Protein AF-A0A866WKK5-F1 (afdb_monomer_lite)

pLDDT: mean 79.81, std 15.9, range [43.22, 95.44]

Foldseek 3Di:
DDDDDDPPPPPPPPPPPPPPVFKKKKWKDFAAWDFDDDDPDTDTDGPCVPLVVVVQVVLQCCLCPVQVFHQDQVPNRRLQTQQQAPPDSGMGIHMGTRGDSPDAWDWDDDSNTIITMHIGDADVSYDDHD

Sequence (130 aa):
MSASMRISTFGIFAVLPILGLAKDCAVYYDFVGDVVKVGSSMGFAETDPGLNEKRRATASKICTHDIGGHVNSPGGWAPEAGITNGNNPVNRCTICRGARGGTRDYDKAADGITYSIRCGYFGPYLCSAK

Radius of gyration: 22.98 Å; chains: 1; bounding box: 67×44×74 Å

Organism: NCBI:txid224912

Structure (mmCIF, N/CA/C/O backbone):
data_AF-A0A866WKK5-F1
#
_entry.id   AF-A0A866WKK5-F1
#
loop_
_atom_site.group_PDB
_atom_site.id
_atom_site.type_symbol
_atom_site.label_atom_id
_atom_site.label_alt_id
_atom_site.label_comp_id
_atom_site.label_asym_id
_atom_site.label_entity_id
_atom_site.label_seq_id
_atom_site.pdbx_PDB_ins_code
_atom_site.Cartn_x
_atom_site.Cartn_y
_atom_site.Cartn_z
_atom_site.occupancy
_atom_site.B_iso_or_equiv
_atom_site.auth_seq_id
_atom_site.auth_comp_id
_atom_site.auth_asym_id
_atom_site.auth_atom_id
_atom_site.pdbx_PDB_model_num
ATOM 1 N N . MET A 1 1 ? -55.335 -29.682 48.505 1.00 48.97 1 MET A N 1
ATOM 2 C CA . MET A 1 1 ? -54.028 -28.992 48.489 1.00 48.97 1 MET A CA 1
ATOM 3 C C . MET A 1 1 ? -53.183 -29.627 47.398 1.00 48.97 1 MET A C 1
ATOM 5 O O . MET A 1 1 ? -52.846 -30.790 47.536 1.00 48.97 1 MET A O 1
ATOM 9 N N . SER A 1 2 ? -52.911 -28.927 46.300 1.00 43.22 2 SER A N 1
ATOM 10 C CA . SER A 1 2 ? -51.854 -29.316 45.359 1.00 43.22 2 SER A CA 1
ATOM 11 C C 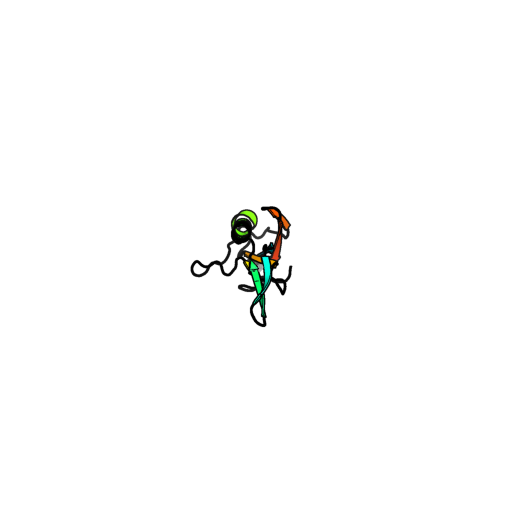. SER A 1 2 ? -51.396 -28.066 44.611 1.00 43.22 2 SER A C 1
ATOM 13 O O . SER A 1 2 ? -52.223 -27.229 44.252 1.00 43.22 2 SER A O 1
ATOM 15 N N . ALA A 1 3 ? -50.083 -27.881 44.538 1.00 47.53 3 ALA A N 1
ATOM 16 C CA . ALA A 1 3 ? -49.422 -26.595 44.377 1.00 47.53 3 ALA A CA 1
ATOM 17 C C . ALA A 1 3 ? -49.271 -26.155 42.912 1.00 47.53 3 ALA A C 1
ATOM 19 O O . ALA A 1 3 ? -48.984 -26.956 42.025 1.00 47.53 3 ALA A O 1
ATOM 20 N N . SER A 1 4 ? -49.406 -24.845 42.697 1.00 47.03 4 SER A N 1
ATOM 21 C CA . SER A 1 4 ? -49.092 -24.138 41.455 1.00 47.03 4 SER A CA 1
ATOM 22 C C . SER A 1 4 ? -47.610 -24.263 41.092 1.00 47.03 4 SER A C 1
ATOM 24 O O . SER A 1 4 ? -46.751 -23.775 41.825 1.00 47.03 4 SER A O 1
ATOM 26 N N . MET A 1 5 ? -47.303 -24.823 39.922 1.00 44.66 5 MET A N 1
ATOM 27 C CA . MET A 1 5 ? -45.964 -24.771 39.332 1.00 44.66 5 MET A CA 1
ATOM 28 C C . MET A 1 5 ? -45.867 -23.533 38.430 1.00 44.66 5 MET A C 1
ATOM 30 O O . MET A 1 5 ? -46.359 -23.520 37.305 1.00 44.66 5 MET A O 1
ATOM 34 N N . ARG A 1 6 ? -45.265 -22.452 38.937 1.00 52.62 6 ARG A N 1
ATOM 35 C CA . ARG A 1 6 ? -44.871 -21.304 38.108 1.00 52.62 6 ARG A CA 1
ATOM 36 C C . ARG A 1 6 ? -43.536 -21.638 37.450 1.00 52.62 6 ARG A C 1
ATOM 38 O O . ARG A 1 6 ? -42.494 -21.553 38.093 1.00 52.62 6 ARG A O 1
ATOM 45 N N . ILE A 1 7 ? -43.566 -22.018 36.177 1.00 52.75 7 ILE A N 1
ATOM 46 C CA . ILE A 1 7 ? -42.360 -22.095 35.348 1.00 52.75 7 ILE A CA 1
ATOM 47 C C . ILE A 1 7 ? -41.946 -20.654 35.037 1.00 52.75 7 ILE A C 1
ATOM 49 O O . ILE A 1 7 ? -42.467 -20.002 34.133 1.00 52.75 7 ILE A O 1
ATOM 53 N N . SER A 1 8 ? -41.047 -20.131 35.872 1.00 51.62 8 SER A N 1
ATOM 54 C CA . SER A 1 8 ? -40.322 -18.890 35.619 1.00 51.62 8 SER A CA 1
ATOM 55 C C . SER A 1 8 ? -39.458 -19.115 34.386 1.00 51.62 8 SER A C 1
ATOM 57 O O . SER A 1 8 ? -38.401 -19.740 34.456 1.00 51.62 8 SER A O 1
ATOM 59 N N . THR A 1 9 ? -39.955 -18.661 33.239 1.00 58.78 9 THR A N 1
ATOM 60 C CA . THR A 1 9 ? -39.222 -18.697 31.977 1.00 58.78 9 THR A CA 1
ATOM 61 C C . THR A 1 9 ? -38.138 -17.630 32.071 1.00 58.78 9 THR A C 1
ATOM 63 O O . THR A 1 9 ? -38.361 -16.465 31.752 1.00 58.78 9 THR A O 1
ATOM 66 N N . PHE A 1 10 ? -36.977 -18.011 32.601 1.00 54.94 10 PHE A N 1
ATOM 67 C CA . PHE A 1 10 ? -35.764 -17.213 32.499 1.00 54.94 10 PHE A CA 1
ATOM 68 C C . PHE A 1 10 ? -35.433 -17.093 31.012 1.00 54.94 10 PHE A C 1
ATOM 70 O O . PHE A 1 10 ? -34.974 -18.048 30.388 1.00 54.94 10 PHE A O 1
ATOM 77 N N . GLY A 1 11 ? -35.744 -15.931 30.437 1.00 55.75 11 GLY A N 1
ATOM 78 C CA . GLY A 1 11 ? -35.349 -15.571 29.086 1.00 55.75 11 GLY A CA 1
ATOM 79 C C . GLY A 1 11 ? -33.833 -15.641 28.988 1.00 55.75 11 GLY A C 1
ATOM 80 O O . GLY A 1 11 ? -33.126 -14.802 29.543 1.00 55.75 11 GLY A O 1
ATOM 81 N N . ILE A 1 12 ? -33.343 -16.671 28.306 1.00 60.97 12 ILE A N 1
ATOM 82 C CA . ILE A 1 12 ? -31.953 -16.770 27.886 1.00 60.97 12 ILE A CA 1
ATOM 83 C C . ILE A 1 12 ? -31.748 -15.614 26.907 1.00 60.97 12 ILE A C 1
ATOM 85 O O . ILE A 1 12 ? -32.156 -15.686 25.749 1.00 60.97 12 ILE A O 1
ATOM 89 N N . PHE A 1 13 ? -31.167 -14.516 27.395 1.00 53.56 13 PHE A N 1
ATOM 90 C CA . PHE A 1 13 ? -30.555 -13.510 26.541 1.00 53.56 13 PHE A CA 1
ATOM 91 C C . PHE A 1 13 ? -29.485 -14.240 25.734 1.00 53.56 13 PHE A C 1
ATOM 93 O O . PHE A 1 13 ? -28.407 -14.552 26.240 1.00 53.56 13 PHE A O 1
ATOM 100 N N . ALA A 1 14 ? -29.818 -14.566 24.488 1.00 56.84 14 ALA A N 1
ATOM 101 C CA . ALA A 1 14 ? -28.850 -14.982 23.498 1.00 56.84 14 ALA A CA 1
ATOM 102 C C . ALA A 1 14 ? -27.901 -13.799 23.297 1.00 56.84 14 ALA A C 1
ATOM 104 O O . ALA A 1 14 ? -28.171 -12.878 22.528 1.00 56.84 14 ALA A O 1
ATOM 105 N N . VAL A 1 15 ? -26.801 -13.800 24.049 1.00 57.44 15 VAL A N 1
ATOM 106 C CA . VAL A 1 15 ? -25.625 -13.003 23.733 1.00 57.44 15 VAL A CA 1
ATOM 107 C C . VAL A 1 15 ? -25.125 -13.576 2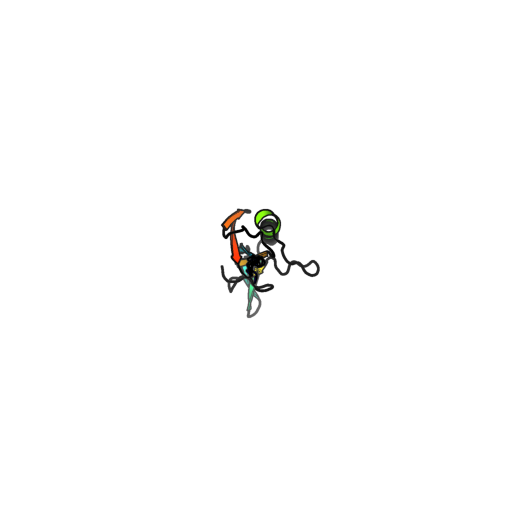2.416 1.00 57.44 15 VAL A C 1
ATOM 109 O O . VAL A 1 15 ? -24.380 -14.553 22.392 1.00 57.44 15 VAL A O 1
ATOM 112 N N . LEU A 1 16 ? -25.621 -13.024 21.307 1.00 53.56 16 LEU A N 1
ATOM 113 C CA . LEU A 1 16 ? -24.991 -13.194 20.010 1.00 53.56 16 LEU A CA 1
ATOM 114 C C . LEU A 1 16 ? -23.525 -12.821 20.231 1.00 53.56 16 LEU A C 1
ATOM 116 O O . LEU A 1 16 ? -23.263 -11.679 20.631 1.00 53.56 16 LEU A O 1
ATOM 120 N N . PRO A 1 17 ? -22.564 -13.740 20.031 1.00 48.81 17 PRO A N 1
ATOM 121 C CA . PRO A 1 17 ? -21.192 -13.308 19.928 1.00 48.81 17 PRO A CA 1
ATOM 122 C C . PRO A 1 17 ? -21.200 -12.324 18.767 1.00 48.81 17 PRO A C 1
ATOM 124 O O . PRO A 1 17 ? -21.552 -12.678 17.639 1.00 48.81 17 PRO A O 1
ATOM 127 N N . ILE A 1 18 ? -20.887 -11.064 19.060 1.00 53.50 18 ILE A N 1
ATOM 128 C CA . ILE A 1 18 ? -20.483 -10.113 18.041 1.00 53.50 18 ILE A CA 1
ATOM 129 C C . ILE A 1 18 ? -19.199 -10.733 17.505 1.00 53.50 18 ILE A C 1
ATOM 131 O O . ILE A 1 18 ? -18.111 -10.502 18.026 1.00 53.50 18 ILE A O 1
ATOM 135 N N . LEU A 1 19 ? -19.347 -11.626 16.526 1.00 43.53 19 LEU A N 1
ATOM 136 C CA . LEU A 1 19 ? -18.302 -11.999 15.605 1.00 43.53 19 LEU A CA 1
ATOM 137 C C . LEU A 1 19 ? -17.945 -10.671 14.958 1.00 43.53 19 LEU A C 1
ATOM 139 O O . LEU A 1 19 ? -18.556 -10.252 13.976 1.00 43.53 19 LEU A O 1
ATOM 143 N N . GLY A 1 20 ? -17.016 -9.956 15.591 1.00 46.66 20 GLY A N 1
ATOM 144 C CA . GLY A 1 20 ? -16.234 -8.929 14.950 1.00 46.66 20 GLY A CA 1
ATOM 145 C C . GLY A 1 20 ? -15.506 -9.647 13.834 1.00 46.66 20 GLY A C 1
ATOM 146 O O . GLY A 1 20 ? -14.387 -10.108 14.022 1.00 46.66 20 GLY A O 1
ATOM 147 N N . LEU A 1 21 ? -16.202 -9.834 12.709 1.00 52.34 21 LEU A N 1
ATOM 148 C CA . LEU A 1 21 ? -15.609 -10.141 11.426 1.00 52.34 21 LEU A CA 1
ATOM 149 C C . LEU A 1 21 ? -14.464 -9.150 11.322 1.00 52.34 21 LEU A C 1
ATOM 151 O O . LEU A 1 21 ? -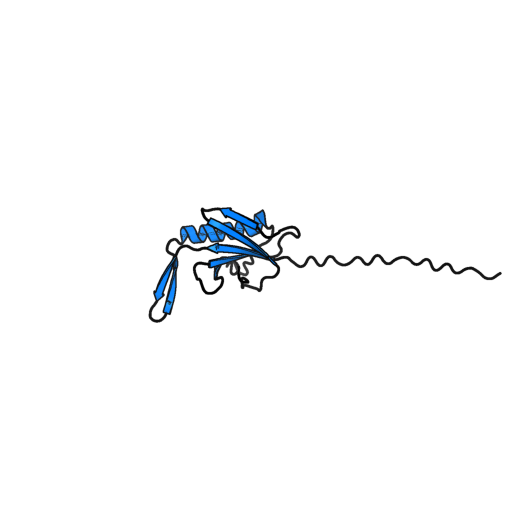14.719 -7.944 11.289 1.00 52.34 21 LEU A O 1
ATOM 155 N N . ALA A 1 22 ? -13.232 -9.647 11.422 1.00 58.53 22 ALA A N 1
ATOM 156 C CA . ALA A 1 22 ? -12.047 -8.832 11.267 1.00 58.53 22 ALA A CA 1
ATOM 157 C C . ALA A 1 22 ? -12.199 -8.147 9.911 1.00 58.53 22 ALA A C 1
ATOM 159 O O . ALA A 1 22 ? -12.131 -8.785 8.863 1.00 58.53 22 ALA A O 1
ATOM 160 N N . LYS A 1 23 ? -12.594 -6.877 9.956 1.00 77.88 23 LYS A N 1
ATOM 161 C CA . LYS A 1 23 ? -12.870 -6.096 8.768 1.00 77.88 23 LYS A CA 1
ATOM 162 C C . LYS A 1 23 ? -11.504 -5.738 8.232 1.00 77.88 23 LYS A C 1
ATOM 164 O O . LYS A 1 23 ? -10.736 -5.091 8.932 1.00 77.88 23 LYS A O 1
ATOM 169 N N . ASP A 1 24 ? -11.181 -6.188 7.037 1.00 89.25 24 ASP A N 1
ATOM 170 C CA . ASP A 1 24 ? -9.947 -5.782 6.392 1.00 89.25 24 ASP A CA 1
ATOM 171 C C . ASP A 1 24 ? -10.236 -4.547 5.538 1.00 89.25 24 ASP A C 1
ATOM 173 O O . ASP A 1 24 ? -11.381 -4.259 5.180 1.00 89.25 24 ASP A O 1
ATOM 177 N N . CYS A 1 25 ? -9.205 -3.782 5.219 1.00 91.12 25 CYS A N 1
ATOM 178 C CA . CYS A 1 25 ? -9.306 -2.675 4.281 1.00 91.12 25 CYS A CA 1
ATOM 179 C C . CYS A 1 25 ? -8.137 -2.719 3.311 1.00 91.12 25 CYS A C 1
ATOM 181 O O . CYS A 1 25 ? -7.028 -3.054 3.701 1.00 91.12 25 CYS A O 1
ATOM 183 N N . ALA A 1 26 ? -8.355 -2.335 2.063 1.00 92.56 26 ALA A N 1
ATOM 184 C CA . ALA A 1 26 ? -7.292 -2.093 1.106 1.00 92.56 26 ALA A CA 1
ATOM 185 C C . ALA A 1 26 ? -7.146 -0.588 0.883 1.00 92.56 26 ALA A C 1
ATOM 187 O O . ALA A 1 26 ? -8.133 0.123 0.687 1.00 92.56 26 ALA A O 1
ATOM 188 N N . VAL A 1 27 ? -5.903 -0.117 0.919 1.00 94.25 27 VAL A N 1
ATOM 189 C CA . VAL A 1 27 ? -5.523 1.249 0.562 1.00 94.25 27 VAL A CA 1
ATOM 190 C C . VAL A 1 27 ? -4.955 1.209 -0.851 1.00 94.25 27 VAL A C 1
ATOM 192 O O . VAL A 1 27 ? -3.846 0.719 -1.042 1.00 94.25 27 VAL A O 1
ATOM 195 N N . TYR A 1 28 ? -5.710 1.693 -1.833 1.00 94.06 28 TYR A N 1
ATOM 196 C CA . TYR A 1 28 ? -5.312 1.759 -3.239 1.00 94.06 28 TYR A CA 1
ATOM 197 C C . TYR A 1 28 ? -4.627 3.076 -3.559 1.00 94.06 28 TYR A C 1
ATOM 199 O O . TYR A 1 28 ? -5.078 4.134 -3.123 1.00 94.06 28 TYR A O 1
ATOM 207 N N . TYR A 1 29 ? -3.573 3.007 -4.360 1.00 93.19 29 TYR A N 1
ATOM 208 C CA . TYR A 1 29 ? -2.786 4.152 -4.797 1.00 93.19 29 TYR A CA 1
ATOM 209 C C . TYR A 1 29 ? -1.967 3.776 -6.030 1.00 93.19 29 TYR A C 1
ATOM 211 O O . TYR A 1 29 ? -1.850 2.602 -6.365 1.00 93.19 29 TYR A O 1
ATOM 219 N N . ASP A 1 30 ? -1.362 4.762 -6.677 1.00 91.75 30 ASP A N 1
ATOM 220 C CA . ASP A 1 30 ? -0.629 4.544 -7.921 1.00 91.75 30 ASP A CA 1
ATOM 221 C C . ASP A 1 30 ? 0.878 4.716 -7.711 1.00 91.75 30 ASP A C 1
ATOM 223 O O . ASP A 1 30 ? 1.315 5.573 -6.941 1.00 91.75 30 ASP A O 1
ATOM 227 N N . PHE A 1 31 ? 1.691 3.918 -8.396 1.00 90.25 31 PHE A N 1
ATOM 228 C CA . PHE A 1 31 ? 3.136 4.120 -8.521 1.00 90.25 31 PHE A CA 1
ATOM 229 C C . PHE A 1 31 ? 3.478 4.990 -9.729 1.00 90.25 31 PHE A C 1
ATOM 231 O O . PHE A 1 31 ? 2.704 5.120 -10.670 1.00 90.25 31 PHE A O 1
ATOM 238 N N . VAL A 1 32 ? 4.653 5.607 -9.702 1.00 89.25 32 VAL A N 1
ATOM 239 C CA . VAL A 1 32 ? 5.223 6.309 -10.849 1.00 89.25 32 VAL A CA 1
ATOM 240 C C . VAL A 1 32 ? 6.235 5.390 -11.516 1.00 89.25 32 VAL A C 1
ATOM 242 O O . VAL A 1 32 ? 7.165 4.884 -10.881 1.00 89.25 32 VAL A O 1
ATOM 245 N N . GLY A 1 33 ? 6.016 5.136 -12.798 1.00 87.81 33 GLY A N 1
ATOM 246 C CA . GLY A 1 33 ? 6.855 4.268 -13.599 1.00 87.81 33 GLY A CA 1
ATOM 247 C C . GLY A 1 33 ? 6.325 4.128 -15.011 1.00 87.81 33 GLY A C 1
ATOM 248 O O . GLY A 1 33 ? 5.198 4.527 -15.305 1.00 87.81 33 GLY A O 1
ATOM 249 N N . ASP A 1 34 ? 7.148 3.524 -15.854 1.00 85.69 34 ASP A N 1
ATOM 250 C CA . ASP A 1 34 ? 6.851 3.289 -17.255 1.00 85.69 34 ASP A CA 1
ATOM 251 C C . ASP A 1 34 ? 6.757 1.793 -17.534 1.00 85.69 34 ASP A C 1
ATOM 253 O O . ASP A 1 34 ? 7.487 0.966 -16.974 1.00 85.69 34 ASP A O 1
ATOM 257 N N . VAL A 1 35 ? 5.853 1.429 -18.443 1.00 84.88 35 VAL A N 1
ATOM 258 C CA . VAL A 1 35 ? 5.815 0.070 -18.978 1.00 84.88 35 VAL A CA 1
ATOM 259 C C . VAL A 1 35 ? 6.943 -0.053 -19.996 1.00 84.88 35 VAL A C 1
ATOM 261 O O . VAL A 1 35 ? 6.895 0.538 -21.074 1.00 84.88 35 VAL A O 1
ATOM 264 N N . VAL A 1 36 ? 7.970 -0.822 -19.650 1.00 85.31 36 VAL A N 1
ATOM 265 C CA . VAL A 1 36 ? 9.171 -1.007 -20.465 1.00 85.31 36 VAL A CA 1
ATOM 266 C C . VAL A 1 36 ? 9.213 -2.409 -21.051 1.00 85.31 36 VAL A C 1
ATOM 268 O O . VAL A 1 36 ? 8.793 -3.386 -20.432 1.00 85.31 36 VAL A O 1
ATOM 271 N N . LYS A 1 37 ? 9.752 -2.534 -22.261 1.00 85.62 37 LYS A N 1
ATOM 272 C CA . LYS A 1 37 ? 9.972 -3.838 -22.885 1.00 85.62 37 LYS A CA 1
ATOM 273 C C . LYS A 1 37 ? 11.234 -4.477 -22.300 1.00 85.62 37 LYS A C 1
ATOM 275 O O . LYS A 1 37 ? 12.322 -3.922 -22.429 1.00 85.62 37 LYS A O 1
ATOM 280 N N . VAL A 1 38 ? 11.096 -5.653 -21.695 1.00 81.00 38 VAL A N 1
ATOM 281 C CA . VAL A 1 38 ? 12.199 -6.454 -21.148 1.00 81.00 38 VAL A CA 1
ATOM 282 C C . VAL A 1 38 ? 12.305 -7.737 -21.970 1.00 81.00 38 VAL A C 1
ATOM 284 O O . VAL A 1 38 ? 11.583 -8.711 -21.754 1.00 81.00 38 VAL A O 1
ATOM 287 N N . GLY A 1 39 ? 13.178 -7.720 -22.978 1.00 83.56 39 GLY A N 1
ATOM 288 C CA . GLY A 1 39 ? 13.305 -8.819 -23.936 1.00 83.56 39 GLY A CA 1
ATOM 289 C C . GLY A 1 39 ? 12.025 -9.019 -24.756 1.00 83.56 39 GLY A C 1
ATOM 290 O O . GLY A 1 39 ? 11.596 -8.115 -25.475 1.00 83.56 39 GLY A O 1
ATOM 291 N N . SER A 1 40 ? 11.417 -10.204 -24.650 1.00 84.44 40 SER A N 1
ATOM 292 C CA . SER A 1 40 ? 10.151 -10.544 -25.329 1.00 84.44 40 SER A CA 1
ATOM 293 C C . SER A 1 40 ? 8.902 -10.227 -24.493 1.00 84.44 40 SER A C 1
ATOM 295 O O . SER A 1 40 ? 7.790 -10.498 -24.939 1.00 84.44 40 SER A O 1
ATOM 297 N N . SER A 1 41 ? 9.073 -9.645 -23.303 1.00 83.50 41 SER A N 1
ATOM 298 C CA . SER A 1 41 ? 8.009 -9.409 -22.322 1.00 83.50 41 SER A CA 1
ATOM 299 C C . SER A 1 41 ? 7.824 -7.914 -22.052 1.00 83.50 41 SER A C 1
ATOM 301 O O . SER A 1 41 ? 8.767 -7.133 -22.177 1.00 83.50 41 SER A O 1
ATOM 303 N N . MET A 1 42 ? 6.623 -7.505 -21.638 1.00 81.50 42 MET A N 1
ATOM 304 C CA . MET A 1 42 ? 6.396 -6.177 -21.055 1.00 81.50 42 MET A CA 1
ATOM 305 C C . MET A 1 42 ? 6.611 -6.258 -19.542 1.00 81.50 42 MET A C 1
ATOM 307 O O . MET A 1 42 ? 6.094 -7.163 -18.890 1.00 81.50 42 MET A O 1
ATOM 311 N N . GLY A 1 43 ? 7.384 -5.329 -18.994 1.00 81.12 43 GLY A N 1
ATOM 312 C CA . GLY A 1 43 ? 7.607 -5.149 -17.564 1.00 81.12 43 GLY A CA 1
ATOM 313 C C . GLY A 1 43 ? 7.253 -3.728 -17.138 1.00 81.12 43 GLY A C 1
ATOM 314 O O . GLY A 1 43 ? 6.941 -2.876 -17.965 1.00 81.12 43 GLY A O 1
ATOM 315 N N . PHE A 1 44 ? 7.304 -3.462 -15.839 1.00 84.69 44 PHE A N 1
ATOM 316 C CA . PHE A 1 44 ? 7.143 -2.119 -15.291 1.00 84.69 44 PHE A CA 1
ATOM 317 C C . PHE A 1 44 ? 8.448 -1.697 -14.636 1.00 84.69 44 PHE A C 1
ATOM 319 O O . PHE A 1 44 ? 8.955 -2.411 -13.770 1.00 84.69 44 PHE A O 1
ATOM 326 N N . ALA A 1 45 ? 8.989 -0.564 -15.067 1.00 86.19 45 ALA A N 1
ATOM 327 C CA . ALA A 1 45 ? 10.142 0.062 -14.448 1.00 86.19 45 ALA A CA 1
ATOM 328 C C . ALA A 1 45 ? 9.670 1.270 -13.647 1.00 86.19 45 ALA A C 1
ATOM 330 O O . ALA A 1 45 ? 9.086 2.205 -14.192 1.00 86.19 45 ALA A O 1
ATOM 331 N N . GLU A 1 46 ? 9.934 1.247 -12.347 1.00 87.81 46 GLU A N 1
ATOM 332 C CA . GLU A 1 46 ? 9.731 2.413 -11.498 1.00 87.81 46 GLU A CA 1
ATOM 333 C C . GLU A 1 46 ? 10.675 3.538 -11.929 1.00 87.81 46 GLU A C 1
ATOM 335 O O . GLU A 1 46 ? 11.884 3.331 -12.034 1.00 87.81 46 GLU A O 1
ATOM 340 N N . THR A 1 47 ? 10.128 4.727 -12.176 1.00 89.25 47 THR A N 1
ATOM 341 C CA . THR A 1 47 ? 10.911 5.897 -12.607 1.00 89.25 47 THR A CA 1
ATOM 342 C C . THR A 1 47 ? 11.293 6.806 -11.445 1.00 89.25 47 THR A C 1
ATOM 344 O O . THR A 1 47 ? 12.266 7.547 -11.546 1.00 89.25 47 THR A O 1
ATOM 347 N N . ASP A 1 48 ? 10.578 6.708 -10.320 1.00 89.00 48 ASP A N 1
ATOM 348 C CA . ASP A 1 48 ? 10.905 7.399 -9.072 1.00 89.00 48 ASP A CA 1
ATOM 349 C C . ASP A 1 48 ? 10.712 6.457 -7.864 1.00 89.00 48 ASP A C 1
ATOM 351 O O . ASP A 1 48 ? 9.656 6.460 -7.217 1.00 89.00 48 ASP A O 1
ATOM 355 N N . PRO A 1 49 ? 11.723 5.628 -7.538 1.00 87.31 49 PRO A N 1
ATOM 356 C CA . PRO A 1 49 ? 11.633 4.685 -6.424 1.00 87.31 49 PRO A CA 1
ATOM 357 C C . PRO A 1 49 ? 11.482 5.392 -5.068 1.00 87.31 49 PRO A C 1
ATOM 359 O O . PRO A 1 49 ? 10.860 4.854 -4.154 1.00 87.31 49 PRO A O 1
ATOM 362 N N . GLY A 1 50 ? 12.003 6.618 -4.923 1.00 89.81 50 GLY A N 1
ATOM 363 C CA . GLY A 1 50 ? 11.875 7.393 -3.688 1.00 89.81 50 GLY A CA 1
ATOM 364 C C . GLY A 1 50 ? 10.439 7.855 -3.442 1.00 89.81 50 GLY A C 1
ATOM 365 O O . GLY A 1 50 ? 9.952 7.811 -2.309 1.00 89.81 50 GLY A O 1
ATOM 366 N N . LEU A 1 51 ? 9.738 8.270 -4.498 1.00 91.06 51 LEU A N 1
ATOM 367 C CA . LEU A 1 51 ? 8.323 8.618 -4.427 1.00 91.06 51 LEU A CA 1
ATOM 368 C C . LEU A 1 51 ? 7.439 7.384 -4.212 1.00 91.06 51 LEU A C 1
ATOM 370 O O . LEU A 1 51 ? 6.522 7.433 -3.391 1.00 91.06 51 LEU A O 1
ATOM 374 N N . ASN A 1 52 ? 7.726 6.274 -4.890 1.00 90.50 52 ASN A N 1
ATOM 375 C CA . ASN A 1 52 ? 6.984 5.023 -4.715 1.00 90.50 52 ASN A CA 1
ATOM 376 C C . ASN A 1 52 ? 7.120 4.473 -3.291 1.00 90.50 52 ASN A C 1
ATOM 378 O O . ASN A 1 52 ? 6.118 4.081 -2.684 1.00 90.50 52 ASN A O 1
ATOM 382 N N . GLU A 1 53 ? 8.320 4.542 -2.709 1.00 90.38 53 GLU A N 1
ATOM 383 C CA . GLU A 1 53 ? 8.538 4.164 -1.314 1.00 90.38 53 GLU A CA 1
ATOM 384 C C . GLU A 1 53 ? 7.736 5.046 -0.355 1.00 90.38 53 GLU A C 1
ATOM 386 O O . GLU A 1 53 ? 7.070 4.532 0.546 1.00 90.38 53 GLU A O 1
ATOM 391 N N . LYS A 1 54 ? 7.728 6.370 -0.571 1.00 91.88 54 LYS A N 1
ATOM 392 C CA . LYS A 1 54 ? 6.898 7.293 0.219 1.00 91.88 54 LYS A CA 1
ATOM 393 C C . LYS A 1 54 ? 5.423 6.924 0.131 1.00 91.88 54 LYS A C 1
ATOM 395 O O . LYS A 1 54 ? 4.772 6.840 1.167 1.00 91.88 54 LYS A O 1
ATOM 400 N N . ARG A 1 55 ? 4.911 6.643 -1.071 1.00 92.56 55 ARG A N 1
ATOM 401 C CA . ARG A 1 55 ? 3.502 6.273 -1.266 1.00 92.56 55 ARG A CA 1
ATOM 402 C C . ARG A 1 55 ? 3.140 4.977 -0.551 1.00 92.56 55 ARG A C 1
ATOM 404 O O . ARG A 1 55 ? 2.131 4.911 0.149 1.00 92.56 55 ARG A O 1
ATOM 411 N N . ARG A 1 56 ? 4.007 3.967 -0.649 1.00 90.69 56 ARG A N 1
ATOM 412 C CA . ARG A 1 56 ? 3.857 2.703 0.081 1.00 90.69 56 ARG A CA 1
ATOM 413 C C . ARG A 1 56 ? 3.871 2.921 1.596 1.00 90.69 56 ARG A C 1
ATOM 415 O O . ARG A 1 56 ? 3.001 2.408 2.297 1.00 90.69 56 ARG A O 1
ATOM 422 N N . ALA A 1 57 ? 4.811 3.718 2.101 1.00 91.56 57 ALA A N 1
ATOM 423 C CA . ALA A 1 57 ? 4.899 4.051 3.519 1.00 91.56 57 ALA A CA 1
ATOM 424 C C . ALA A 1 57 ? 3.673 4.840 4.008 1.00 91.56 57 ALA A C 1
ATOM 426 O O . ALA A 1 57 ? 3.171 4.576 5.100 1.00 91.56 57 ALA A O 1
ATOM 427 N N . THR A 1 58 ? 3.154 5.774 3.208 1.00 94.56 58 THR A N 1
ATOM 428 C CA . THR A 1 58 ? 1.925 6.517 3.511 1.00 94.56 58 THR A CA 1
ATOM 429 C C . THR A 1 58 ? 0.713 5.594 3.549 1.00 94.56 58 THR A C 1
ATOM 431 O O . THR A 1 58 ? -0.062 5.673 4.499 1.00 94.56 58 THR A O 1
ATOM 434 N N . ALA A 1 59 ? 0.578 4.657 2.608 1.00 93.19 59 ALA A N 1
ATOM 435 C CA . ALA A 1 59 ? -0.487 3.656 2.648 1.00 93.19 59 ALA A CA 1
ATOM 436 C C . ALA A 1 59 ? -0.427 2.798 3.928 1.00 93.19 59 ALA A C 1
ATOM 438 O O . ALA A 1 59 ? -1.448 2.591 4.586 1.00 93.19 59 ALA A O 1
ATOM 439 N N . SER A 1 60 ? 0.773 2.380 4.345 1.00 92.56 60 SER A N 1
ATOM 440 C CA . SER A 1 60 ? 0.973 1.674 5.618 1.00 92.56 60 SER A CA 1
ATOM 441 C C . SER A 1 60 ? 0.622 2.540 6.833 1.00 92.56 60 SER A C 1
ATOM 443 O O . SER A 1 60 ? -0.001 2.048 7.771 1.00 92.56 60 SER A O 1
ATOM 445 N N . LYS A 1 61 ? 0.945 3.841 6.813 1.00 93.44 61 LYS A N 1
ATOM 446 C CA . LYS A 1 61 ? 0.550 4.786 7.873 1.00 93.44 61 LYS A CA 1
ATOM 447 C C . LYS A 1 61 ? -0.962 4.989 7.936 1.00 93.44 61 LYS A C 1
ATOM 449 O O . LYS A 1 61 ? -1.511 5.057 9.030 1.00 93.44 61 LYS A O 1
ATOM 454 N N . ILE A 1 62 ? -1.642 5.077 6.792 1.00 94.50 62 ILE A N 1
ATOM 455 C CA . ILE A 1 62 ? -3.110 5.141 6.736 1.00 94.50 62 ILE A CA 1
ATOM 456 C C . ILE A 1 62 ? -3.695 3.886 7.389 1.00 94.50 62 ILE A C 1
ATOM 458 O O 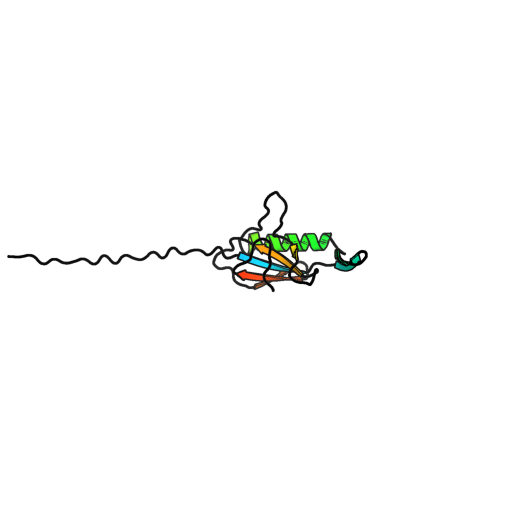. ILE A 1 62 ? -4.598 3.991 8.217 1.00 94.50 62 ILE A O 1
ATOM 462 N N . CYS A 1 63 ? -3.136 2.710 7.092 1.00 93.19 63 CYS A N 1
ATOM 463 C CA . CYS A 1 63 ? -3.555 1.469 7.731 1.00 93.19 63 CYS A CA 1
ATOM 464 C C . CYS A 1 63 ? -3.421 1.510 9.264 1.00 93.19 63 CYS A C 1
ATOM 466 O O . CYS A 1 63 ? -4.387 1.235 9.978 1.00 93.19 63 CYS A O 1
ATOM 468 N N . THR A 1 64 ? -2.253 1.885 9.787 1.00 91.44 64 THR A N 1
ATOM 469 C CA . THR A 1 64 ? -1.996 1.827 11.234 1.00 91.44 64 THR A CA 1
ATOM 470 C C . THR A 1 64 ? -2.667 2.950 12.021 1.00 91.44 64 THR A C 1
ATOM 472 O O . THR A 1 64 ? -3.146 2.721 13.132 1.00 91.44 64 THR A O 1
ATOM 475 N N . HIS A 1 65 ? -2.718 4.166 11.473 1.00 92.12 65 HIS A N 1
ATOM 476 C CA . HIS A 1 65 ? -3.173 5.347 12.209 1.00 92.12 65 HIS A CA 1
ATOM 477 C C . HIS A 1 65 ? -4.635 5.708 11.945 1.00 92.12 65 HIS A C 1
ATOM 479 O O . HIS A 1 65 ? -5.354 6.007 12.900 1.00 92.12 65 HIS A O 1
ATOM 485 N N . ASP A 1 66 ? -5.085 5.652 10.690 1.00 91.44 66 ASP A N 1
ATOM 486 C CA . ASP A 1 66 ? -6.446 6.069 10.337 1.00 91.44 66 ASP A CA 1
ATOM 487 C C . ASP A 1 66 ? -7.426 4.898 10.457 1.00 91.44 66 ASP A C 1
ATOM 489 O O . ASP A 1 66 ? -8.428 4.975 11.166 1.00 91.44 66 ASP A O 1
ATOM 493 N N . ILE A 1 67 ? -7.114 3.790 9.779 1.00 91.50 67 ILE A N 1
ATOM 494 C CA . ILE A 1 67 ? -7.938 2.574 9.753 1.00 91.50 67 ILE A CA 1
ATOM 495 C C . ILE A 1 67 ? -7.838 1.841 11.099 1.00 91.50 67 ILE A C 1
ATOM 497 O O . ILE A 1 67 ? -8.805 1.216 11.553 1.00 91.50 67 ILE A O 1
ATOM 501 N N . GLY A 1 68 ? -6.675 1.955 11.749 1.00 90.06 68 GLY A N 1
ATOM 502 C CA . GLY A 1 68 ? -6.370 1.351 13.040 1.00 90.06 68 GLY A CA 1
ATOM 503 C C . GLY A 1 68 ? -6.111 -0.151 12.979 1.00 90.06 68 GLY A C 1
ATOM 504 O O . GLY A 1 68 ? -6.300 -0.817 13.993 1.00 90.06 68 GLY A O 1
ATOM 505 N N . GLY A 1 69 ? -5.743 -0.661 11.802 1.00 90.00 69 GLY A N 1
ATOM 506 C CA . GLY A 1 69 ? -5.341 -2.046 11.592 1.00 90.00 69 GLY A CA 1
ATOM 507 C C . GLY A 1 69 ? -3.822 -2.195 11.532 1.00 90.00 69 GLY A C 1
ATOM 508 O O . GLY A 1 69 ? -3.067 -1.367 12.042 1.00 90.00 69 GLY A O 1
ATOM 509 N N . HIS A 1 70 ? -3.363 -3.261 10.889 1.00 90.00 70 HIS A N 1
ATOM 510 C CA . HIS A 1 70 ? -1.944 -3.526 10.663 1.00 90.00 70 HIS A CA 1
ATOM 511 C C . HIS A 1 70 ? -1.714 -4.099 9.268 1.00 90.00 70 HIS A C 1
ATOM 513 O O . HIS A 1 70 ? -2.572 -4.779 8.716 1.00 90.00 70 HIS A O 1
ATOM 519 N N . VAL A 1 71 ? -0.544 -3.840 8.692 1.00 89.25 71 VAL A N 1
ATOM 520 C CA . VAL A 1 71 ? -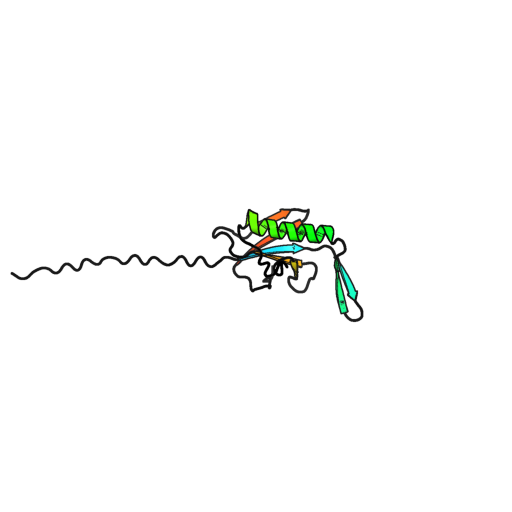0.124 -4.496 7.450 1.00 89.25 71 VAL A CA 1
ATOM 521 C C . VAL A 1 71 ? 0.619 -5.770 7.829 1.00 89.25 71 VAL A C 1
ATOM 523 O O . VAL A 1 71 ? 1.548 -5.712 8.639 1.00 89.25 71 VAL A O 1
ATOM 526 N N . ASN A 1 72 ? 0.231 -6.915 7.265 1.00 83.06 72 ASN A N 1
ATOM 527 C CA . ASN A 1 72 ? 0.962 -8.150 7.525 1.00 83.06 72 ASN A CA 1
ATOM 528 C C . ASN A 1 72 ? 2.356 -8.090 6.898 1.00 83.06 72 ASN A C 1
ATOM 530 O O . ASN A 1 72 ? 2.511 -8.018 5.676 1.00 83.06 72 ASN A O 1
ATOM 534 N N . SER A 1 73 ? 3.357 -8.209 7.770 1.00 68.12 73 SER A N 1
ATOM 535 C CA . SER A 1 73 ? 4.775 -8.262 7.417 1.00 68.12 73 SER A 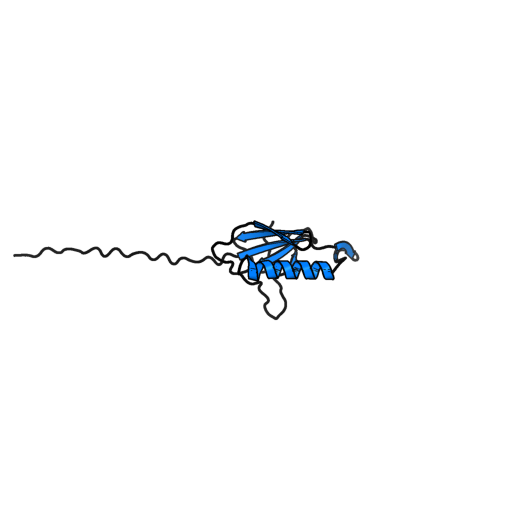CA 1
ATOM 536 C C . SER A 1 73 ? 5.472 -9.533 7.925 1.00 68.12 73 SER A C 1
ATOM 538 O O . SER A 1 73 ? 6.442 -9.429 8.684 1.00 68.12 73 SER A O 1
ATOM 540 N N . PRO A 1 74 ? 4.975 -10.751 7.610 1.00 51.34 74 PRO A N 1
ATOM 541 C CA . PRO A 1 74 ? 5.610 -11.976 8.083 1.00 51.34 74 PRO A CA 1
ATOM 542 C C . PRO A 1 74 ? 7.061 -12.047 7.579 1.00 51.34 74 PRO A C 1
ATOM 544 O O . PRO A 1 74 ? 7.314 -12.061 6.378 1.00 51.34 74 PRO A O 1
ATOM 547 N N . GLY A 1 75 ? 8.019 -12.069 8.514 1.00 44.62 75 GLY A N 1
ATOM 548 C CA . GLY A 1 75 ? 9.453 -12.185 8.217 1.00 44.62 75 GLY A CA 1
ATOM 549 C C . GLY A 1 75 ? 10.188 -10.875 7.902 1.00 44.62 75 GLY A C 1
ATOM 550 O O . GLY A 1 75 ? 11.285 -10.929 7.357 1.00 44.62 75 GLY A O 1
ATOM 551 N N . GLY A 1 76 ? 9.616 -9.706 8.217 1.00 48.12 76 GLY A N 1
ATOM 552 C CA . GLY A 1 76 ? 10.282 -8.400 8.046 1.00 48.12 76 GLY A CA 1
ATOM 553 C C . GLY A 1 76 ? 10.185 -7.806 6.636 1.00 48.12 76 GLY A C 1
ATOM 554 O O . GLY A 1 76 ? 10.478 -6.629 6.439 1.00 48.12 76 GLY A O 1
ATOM 555 N N . TRP A 1 77 ? 9.691 -8.584 5.676 1.00 52.16 77 TRP A N 1
ATOM 556 C CA . TRP A 1 77 ? 9.182 -8.088 4.402 1.00 52.16 77 TRP A CA 1
ATOM 557 C C . TRP A 1 77 ? 7.708 -7.731 4.594 1.00 52.16 77 TRP A C 1
ATOM 559 O O . TRP A 1 77 ? 7.030 -8.412 5.357 1.00 52.16 77 TRP A O 1
ATOM 569 N N . ALA A 1 78 ? 7.210 -6.678 3.940 1.00 60.84 78 ALA A N 1
ATOM 570 C CA . ALA A 1 78 ? 5.801 -6.267 3.974 1.00 60.84 78 ALA A CA 1
ATOM 571 C C . ALA A 1 78 ? 5.062 -6.772 2.716 1.00 60.84 78 ALA A C 1
ATOM 573 O O . ALA A 1 78 ? 4.771 -5.972 1.828 1.00 60.84 78 ALA A O 1
ATOM 574 N N . PRO A 1 79 ? 4.791 -8.087 2.580 1.00 68.88 79 PRO A N 1
ATOM 575 C CA . PRO A 1 79 ? 4.162 -8.674 1.400 1.00 68.88 79 PRO A CA 1
ATOM 576 C C . PRO A 1 79 ? 2.741 -8.163 1.154 1.00 68.88 79 PRO A C 1
ATOM 578 O O . PRO A 1 79 ? 2.236 -8.301 0.046 1.00 68.88 79 PRO A O 1
ATOM 581 N N . GLU A 1 80 ? 2.094 -7.569 2.161 1.00 81.12 80 GLU A N 1
ATOM 582 C CA . GLU A 1 80 ? 0.791 -6.925 1.996 1.00 81.12 80 GLU A CA 1
ATOM 583 C C . GLU A 1 80 ? 0.866 -5.427 1.686 1.00 81.12 80 GLU A C 1
ATOM 585 O O . GLU A 1 80 ? -0.170 -4.773 1.650 1.00 81.12 80 GLU A O 1
ATOM 590 N N . ALA A 1 81 ? 2.056 -4.881 1.419 1.00 84.31 81 ALA A N 1
ATOM 591 C CA . ALA A 1 81 ? 2.243 -3.506 0.967 1.00 84.31 81 ALA A CA 1
ATOM 592 C C . ALA A 1 81 ? 2.736 -3.451 -0.486 1.00 84.31 81 ALA A C 1
ATOM 594 O O . ALA A 1 81 ? 3.704 -4.118 -0.850 1.00 84.31 81 ALA A O 1
ATOM 595 N N . GLY A 1 82 ? 2.127 -2.595 -1.311 1.00 85.25 82 GLY A N 1
ATOM 596 C CA . GLY A 1 82 ? 2.549 -2.406 -2.706 1.00 85.25 82 GLY A CA 1
ATOM 597 C C . GLY A 1 82 ? 2.226 -3.575 -3.638 1.00 85.25 82 GLY A C 1
ATOM 598 O O . GLY A 1 82 ? 2.899 -3.751 -4.658 1.00 85.25 82 GLY A O 1
ATOM 599 N N . ILE A 1 83 ? 1.193 -4.356 -3.316 1.00 88.31 83 ILE A N 1
ATOM 600 C CA . ILE A 1 83 ? 0.684 -5.422 -4.182 1.00 88.31 83 ILE A CA 1
ATOM 601 C C . ILE A 1 83 ? 0.174 -4.795 -5.485 1.00 88.31 83 ILE A C 1
ATOM 603 O O . ILE A 1 83 ? -0.468 -3.745 -5.462 1.00 88.31 83 ILE A O 1
ATOM 607 N N . THR A 1 84 ? 0.461 -5.417 -6.628 1.00 87.50 84 THR A N 1
ATOM 608 C CA . THR A 1 84 ? -0.100 -4.996 -7.920 1.00 87.50 84 THR A CA 1
ATOM 609 C C . THR A 1 84 ? -1.596 -5.300 -7.970 1.00 87.50 84 THR A C 1
ATOM 611 O O . THR A 1 84 ? -2.004 -6.436 -7.731 1.00 87.50 84 THR A O 1
ATOM 614 N N . ASN A 1 85 ? -2.413 -4.303 -8.308 1.00 82.81 85 ASN A N 1
ATOM 615 C CA . ASN A 1 85 ? -3.862 -4.444 -8.397 1.00 82.81 85 ASN A CA 1
ATOM 616 C C . ASN A 1 85 ? -4.332 -4.555 -9.857 1.00 82.81 85 ASN A C 1
ATOM 618 O O . ASN A 1 85 ? -4.431 -3.559 -10.579 1.00 82.81 85 ASN A O 1
ATOM 622 N N . GLY A 1 86 ? -4.674 -5.774 -10.273 1.00 78.56 86 GLY A N 1
ATOM 623 C CA . GLY A 1 86 ? -5.128 -6.070 -11.631 1.00 78.56 86 GLY A CA 1
ATOM 624 C C . GLY A 1 86 ? -4.001 -6.026 -12.667 1.00 78.56 86 GLY A C 1
ATOM 625 O O . GLY A 1 86 ? -2.835 -6.247 -12.353 1.00 78.56 86 GLY A O 1
ATOM 626 N N . ASN A 1 87 ? -4.359 -5.748 -13.923 1.00 80.62 87 ASN A N 1
ATOM 627 C CA . ASN A 1 87 ? -3.420 -5.801 -15.053 1.00 80.62 87 ASN A CA 1
ATOM 628 C C . ASN A 1 87 ? -2.597 -4.518 -15.237 1.00 80.62 87 ASN A C 1
ATOM 630 O O . ASN A 1 87 ? -1.688 -4.498 -16.064 1.00 80.62 87 ASN A O 1
ATOM 634 N N . ASN A 1 88 ? -2.923 -3.443 -14.513 1.00 82.50 88 ASN A N 1
ATOM 635 C CA . ASN A 1 88 ? -2.165 -2.202 -14.584 1.00 82.50 88 ASN A CA 1
ATOM 636 C C . ASN A 1 88 ? -1.052 -2.217 -13.522 1.00 82.50 88 ASN A C 1
ATOM 638 O O . ASN A 1 88 ? -1.364 -2.119 -12.335 1.00 82.50 88 ASN A O 1
ATOM 642 N N . PRO A 1 89 ? 0.234 -2.289 -13.911 1.00 81.19 89 PRO A N 1
ATOM 643 C CA . PRO A 1 89 ? 1.340 -2.349 -12.956 1.00 81.19 89 PRO A CA 1
ATOM 644 C C . PRO A 1 89 ? 1.546 -1.052 -12.153 1.00 81.19 89 PRO A C 1
ATOM 646 O O . PRO A 1 89 ? 2.258 -1.060 -11.143 1.00 81.19 89 PRO A O 1
ATOM 649 N N . VAL A 1 90 ? 0.917 0.046 -12.586 1.00 87.12 90 VAL A N 1
ATOM 650 C CA . VAL A 1 90 ? 0.852 1.319 -11.859 1.00 87.12 90 VAL A CA 1
ATOM 651 C C . VAL A 1 90 ? -0.035 1.203 -10.625 1.00 87.12 90 VAL A C 1
ATOM 653 O O . VAL A 1 90 ? 0.307 1.749 -9.579 1.00 87.12 90 VAL A O 1
ATOM 656 N N . ASN A 1 91 ? -1.148 0.479 -10.727 1.00 89.19 91 ASN A N 1
ATOM 657 C CA . ASN A 1 91 ? -2.129 0.407 -9.657 1.00 89.19 91 ASN A CA 1
ATOM 658 C C . ASN A 1 91 ? -1.591 -0.500 -8.555 1.00 89.19 91 ASN A C 1
ATOM 660 O O . ASN A 1 91 ? -1.366 -1.696 -8.757 1.00 89.19 91 ASN A O 1
ATOM 664 N N . ARG A 1 92 ? -1.415 0.069 -7.370 1.00 90.12 92 ARG A N 1
ATOM 665 C CA . ARG A 1 92 ? -0.932 -0.622 -6.184 1.00 90.12 92 ARG A CA 1
ATOM 666 C C . ARG A 1 92 ? -1.960 -0.596 -5.076 1.00 90.12 92 ARG A C 1
ATOM 668 O O . ARG A 1 92 ? -2.919 0.178 -5.071 1.00 90.12 92 ARG A O 1
ATOM 675 N N . CYS A 1 93 ? -1.751 -1.481 -4.123 1.00 92.00 93 CYS A N 1
ATOM 676 C CA . CYS A 1 93 ? -2.580 -1.561 -2.946 1.00 92.00 93 CYS A CA 1
ATOM 677 C C . CYS A 1 93 ? -1.801 -2.099 -1.749 1.00 92.00 93 CYS A C 1
ATOM 679 O O . CYS A 1 93 ? -0.873 -2.901 -1.880 1.00 92.00 93 CYS A O 1
ATOM 681 N N . THR A 1 94 ? -2.225 -1.655 -0.573 1.00 92.50 94 THR A N 1
ATOM 682 C CA . THR A 1 94 ? -1.761 -2.161 0.715 1.00 92.50 94 THR A CA 1
ATOM 683 C C . THR A 1 94 ? -2.948 -2.731 1.474 1.00 92.50 94 THR A C 1
ATOM 685 O O . THR A 1 94 ? -3.930 -2.018 1.689 1.00 92.50 94 THR A O 1
ATOM 688 N N . ILE A 1 95 ? -2.871 -3.998 1.877 1.00 92.00 95 ILE A N 1
ATOM 689 C CA . ILE A 1 95 ? -3.912 -4.649 2.673 1.00 92.00 95 ILE A CA 1
ATOM 690 C C . ILE A 1 95 ? -3.659 -4.353 4.152 1.00 92.00 95 ILE A C 1
ATOM 692 O O . ILE A 1 95 ? -2.569 -4.550 4.686 1.00 92.00 95 ILE A O 1
ATOM 696 N N . CYS A 1 96 ? -4.701 -3.859 4.800 1.00 91.69 96 CYS A N 1
ATOM 697 C CA . CYS A 1 96 ? -4.773 -3.524 6.203 1.00 91.69 96 CYS A CA 1
ATOM 698 C C . CYS A 1 96 ? -5.682 -4.521 6.911 1.00 91.69 96 CYS A C 1
ATOM 700 O O . CYS A 1 96 ? -6.886 -4.568 6.655 1.00 91.69 96 CYS A O 1
ATOM 702 N N . ARG A 1 97 ? -5.104 -5.313 7.804 1.00 90.25 97 ARG A N 1
ATOM 703 C CA . ARG A 1 97 ? -5.790 -6.355 8.555 1.00 90.25 97 ARG A CA 1
ATOM 704 C C . ARG A 1 97 ? -6.336 -5.838 9.870 1.00 90.25 97 ARG A C 1
ATOM 706 O O . ARG A 1 97 ? -5.684 -5.045 10.555 1.00 90.25 97 ARG A O 1
ATOM 713 N N . GLY A 1 98 ? -7.516 -6.328 10.243 1.00 88.19 98 GLY A N 1
ATOM 714 C CA . GLY A 1 98 ? -8.120 -6.016 11.539 1.00 88.19 98 GLY A CA 1
ATOM 715 C C . GLY A 1 98 ? -8.412 -4.525 11.720 1.00 88.19 98 GLY A C 1
ATOM 716 O O . GLY A 1 98 ? -8.062 -3.941 12.743 1.00 88.19 98 GLY A O 1
ATOM 717 N N . ALA A 1 99 ? -9.030 -3.902 10.718 1.00 89.38 99 ALA A N 1
ATOM 718 C CA . ALA A 1 99 ? -9.519 -2.536 10.810 1.00 89.38 99 ALA A CA 1
ATOM 719 C C . ALA A 1 99 ? -10.500 -2.366 11.976 1.00 89.38 99 ALA A C 1
ATOM 721 O O . ALA A 1 99 ? -11.254 -3.277 12.337 1.00 89.38 99 ALA A O 1
ATOM 722 N N . ARG A 1 100 ? -10.543 -1.153 12.536 1.00 88.38 100 ARG A N 1
ATOM 723 C CA . ARG A 1 100 ? -11.521 -0.805 13.573 1.00 88.38 100 ARG A CA 1
ATOM 724 C C . ARG A 1 100 ? -12.942 -0.993 13.033 1.00 88.38 100 ARG A C 1
ATOM 726 O O . ARG A 1 100 ? -13.246 -0.611 11.906 1.00 88.38 100 ARG A O 1
ATOM 733 N N . GLY A 1 101 ? -13.844 -1.522 13.864 1.00 79.19 101 GLY A N 1
ATOM 734 C CA . GLY A 1 101 ? -15.199 -1.922 13.447 1.00 79.19 101 GLY A CA 1
ATOM 735 C C . GLY A 1 101 ? -16.075 -0.811 12.842 1.00 79.19 101 GLY A C 1
ATOM 736 O O . GLY A 1 101 ? -17.064 -1.109 12.179 1.00 79.19 101 GLY A O 1
ATOM 737 N N . GLY A 1 102 ? -15.709 0.462 13.022 1.00 81.38 102 GLY A N 1
ATOM 738 C CA . GLY A 1 102 ? -16.404 1.617 12.444 1.00 81.38 102 GLY A CA 1
ATOM 739 C C . GLY A 1 102 ? -15.812 2.153 11.138 1.00 81.38 102 GLY A C 1
ATOM 740 O O . GLY A 1 102 ? -16.421 3.036 10.534 1.00 81.38 102 GLY A O 1
ATOM 741 N N . THR A 1 103 ? -14.654 1.659 10.690 1.00 86.69 103 THR A N 1
ATOM 742 C CA . THR A 1 103 ? -13.986 2.191 9.497 1.00 86.69 103 THR A CA 1
ATOM 743 C C . THR A 1 103 ? -14.831 1.900 8.260 1.00 86.69 103 THR A C 1
ATOM 745 O O . THR A 1 103 ? -15.250 0.763 8.025 1.00 86.69 103 THR A O 1
ATOM 748 N N . ARG A 1 104 ? -15.143 2.946 7.494 1.00 88.88 104 ARG A N 1
ATOM 749 C CA . ARG A 1 104 ? -15.913 2.881 6.243 1.00 88.88 104 ARG A CA 1
ATOM 750 C C . ARG A 1 104 ? -14.988 3.117 5.059 1.00 88.88 104 ARG A C 1
ATOM 752 O O . ARG A 1 104 ? -13.805 3.364 5.247 1.00 88.88 104 ARG A O 1
ATOM 759 N N . ASP A 1 105 ? -15.545 3.050 3.864 1.00 92.06 105 ASP A N 1
ATOM 760 C CA . ASP A 1 105 ? -14.840 3.435 2.653 1.00 92.06 105 ASP A CA 1
ATOM 761 C C . ASP A 1 105 ? -14.704 4.957 2.610 1.00 92.06 105 ASP A C 1
ATOM 763 O O . ASP A 1 105 ? -15.652 5.683 2.919 1.00 92.06 105 ASP A O 1
ATOM 767 N N . TYR A 1 106 ? -13.525 5.442 2.239 1.00 93.88 106 TYR A N 1
ATOM 768 C CA . TYR A 1 106 ? -13.254 6.868 2.075 1.00 93.88 106 TYR A CA 1
ATOM 769 C C . TYR A 1 106 ? -12.061 7.071 1.151 1.00 93.88 106 TYR A C 1
ATOM 771 O O . TYR A 1 106 ? -11.298 6.146 0.887 1.00 93.88 106 TYR A O 1
ATOM 779 N N . ASP A 1 107 ? -11.896 8.297 0.677 1.00 95.44 107 ASP A N 1
ATOM 780 C CA . ASP A 1 107 ? -10.719 8.717 -0.067 1.00 95.44 107 ASP A CA 1
ATOM 781 C C . ASP A 1 107 ? -9.916 9.709 0.783 1.00 95.44 107 ASP A C 1
ATOM 783 O O . ASP A 1 107 ? -10.479 10.522 1.522 1.00 95.44 107 ASP A O 1
ATOM 787 N N . LYS A 1 108 ? -8.588 9.636 0.699 1.00 94.06 108 LYS A N 1
ATOM 788 C CA . LYS A 1 108 ? -7.673 10.523 1.420 1.00 94.06 108 LYS A CA 1
ATOM 789 C C . LYS A 1 108 ? -6.612 11.060 0.474 1.00 94.06 108 LYS A C 1
ATOM 791 O O . LYS A 1 108 ? -5.883 10.291 -0.142 1.00 94.06 108 LYS A O 1
ATOM 796 N N . ALA A 1 109 ? -6.487 12.380 0.398 1.00 95.00 109 ALA A N 1
ATOM 797 C CA . ALA A 1 109 ? -5.410 13.016 -0.347 1.00 95.00 109 ALA A CA 1
ATOM 798 C C . ALA A 1 109 ? -4.135 13.099 0.510 1.00 95.00 109 ALA A C 1
ATOM 800 O O . ALA A 1 109 ? -4.170 13.606 1.632 1.00 95.00 109 ALA A O 1
ATOM 801 N N . ALA A 1 110 ? -3.016 12.608 -0.020 1.00 91.56 110 ALA A N 1
ATOM 802 C CA . ALA A 1 110 ? -1.681 12.752 0.561 1.00 91.56 110 ALA A CA 1
ATOM 803 C C . ALA A 1 110 ? -0.621 12.594 -0.542 1.00 91.56 110 ALA A C 1
ATOM 805 O O . ALA A 1 110 ? -0.881 11.972 -1.568 1.00 91.56 110 ALA A O 1
ATOM 806 N N . ASP A 1 111 ? 0.569 13.170 -0.360 1.00 86.75 111 ASP A N 1
ATOM 807 C CA . ASP A 1 111 ? 1.691 13.055 -1.314 1.00 86.75 111 ASP A CA 1
ATOM 808 C C . ASP A 1 111 ? 1.327 13.389 -2.780 1.00 86.75 111 ASP A C 1
ATOM 810 O O . ASP A 1 111 ? 1.859 12.802 -3.724 1.00 86.75 111 ASP A O 1
ATOM 814 N N . GLY A 1 112 ? 0.382 14.317 -2.973 1.00 87.06 112 GLY A N 1
ATOM 815 C CA . GLY A 1 112 ? -0.087 14.745 -4.294 1.00 87.06 112 GLY A CA 1
ATOM 816 C C . GLY A 1 112 ? -0.972 13.737 -5.038 1.00 87.06 112 GLY A C 1
ATOM 817 O O . GLY A 1 112 ? -1.260 13.957 -6.210 1.00 87.06 112 GLY A O 1
ATOM 818 N N . ILE A 1 113 ? -1.414 12.653 -4.391 1.00 92.56 113 ILE A N 1
ATOM 819 C CA . ILE A 1 113 ? -2.340 11.666 -4.963 1.00 92.56 113 ILE A CA 1
ATOM 820 C C . ILE A 1 113 ? -3.525 11.398 -4.035 1.00 92.56 113 ILE A C 1
ATOM 822 O O . ILE A 1 113 ? -3.541 11.798 -2.870 1.00 92.56 113 ILE A O 1
ATOM 826 N N . THR A 1 114 ? -4.528 10.700 -4.564 1.00 94.81 114 THR A N 1
ATOM 827 C CA . THR A 1 114 ? -5.654 10.199 -3.775 1.00 94.81 114 THR A CA 1
ATOM 828 C C . THR A 1 114 ? -5.437 8.729 -3.454 1.00 94.81 114 THR A C 1
ATOM 830 O O . THR A 1 114 ? -5.294 7.907 -4.357 1.00 94.81 114 THR A O 1
ATOM 833 N N . TYR A 1 115 ? -5.443 8.408 -2.166 1.00 94.88 115 TYR A N 1
ATOM 834 C CA . TYR A 1 115 ? -5.519 7.048 -1.662 1.00 94.88 115 TYR A CA 1
ATOM 835 C C . TYR A 1 115 ? -6.991 6.684 -1.509 1.00 94.88 115 TYR A C 1
ATOM 837 O O . TYR A 1 115 ? -7.716 7.377 -0.793 1.00 94.88 115 TYR A O 1
ATOM 845 N N . SER A 1 116 ? -7.429 5.607 -2.153 1.00 94.56 116 SER A N 1
ATOM 846 C CA . SER A 1 116 ? -8.791 5.094 -1.991 1.00 94.56 116 SER A CA 1
ATOM 847 C C . SER A 1 116 ? -8.793 3.968 -0.976 1.00 94.56 116 SER A C 1
ATOM 849 O O . SER A 1 116 ? -8.071 2.991 -1.139 1.00 94.56 116 SER A O 1
ATOM 851 N N . ILE A 1 117 ? -9.599 4.085 0.070 1.00 94.06 117 ILE A N 1
ATOM 852 C CA . ILE A 1 117 ? -9.738 3.072 1.108 1.00 94.06 117 ILE A CA 1
ATOM 853 C C . ILE A 1 117 ? -11.058 2.347 0.871 1.00 94.06 117 ILE A C 1
ATOM 855 O O . ILE A 1 117 ? -12.125 2.971 0.851 1.00 94.06 117 ILE A O 1
ATOM 859 N N . ARG A 1 118 ? -10.988 1.025 0.691 1.00 92.94 118 ARG A N 1
ATOM 860 C CA . ARG A 1 118 ? -12.168 0.152 0.620 1.00 92.94 118 ARG A CA 1
ATOM 861 C C . ARG A 1 118 ? -12.054 -0.931 1.665 1.00 92.94 118 ARG A C 1
ATOM 863 O O . ARG A 1 118 ? -11.034 -1.612 1.732 1.00 92.94 118 ARG A O 1
ATOM 870 N N . CYS A 1 119 ? -13.087 -1.092 2.470 1.00 90.38 119 CYS A N 1
ATOM 871 C CA . CYS A 1 119 ? -13.109 -2.040 3.558 1.00 90.38 119 CYS A CA 1
ATOM 872 C C . CYS A 1 119 ? -14.102 -3.164 3.295 1.00 90.38 119 CYS A C 1
ATOM 874 O O . CYS A 1 119 ? -15.253 -2.947 2.932 1.00 90.38 119 CYS A O 1
ATOM 876 N N . GLY A 1 120 ? -13.662 -4.386 3.546 1.00 87.44 120 GLY A N 1
ATOM 877 C CA . GLY A 1 120 ? -14.394 -5.597 3.239 1.00 87.44 120 GLY A CA 1
ATOM 878 C C . GLY A 1 120 ? -13.550 -6.812 3.578 1.00 87.44 120 GLY A C 1
ATOM 879 O O . GLY A 1 120 ? -12.735 -6.785 4.497 1.00 87.44 120 GLY A O 1
ATOM 880 N N . TYR A 1 121 ? -13.755 -7.885 2.829 1.00 84.19 121 TYR A N 1
ATOM 881 C CA . TYR A 1 121 ? -12.909 -9.062 2.913 1.00 84.19 121 TYR A CA 1
ATOM 882 C C . TYR A 1 121 ? -11.870 -9.023 1.793 1.00 84.19 121 TYR A C 1
ATOM 884 O O . TYR A 1 121 ? -12.228 -8.846 0.629 1.00 84.19 121 TYR A O 1
ATOM 892 N N . PHE A 1 122 ? -10.598 -9.213 2.140 1.00 86.31 122 PHE A N 1
ATOM 893 C CA . PHE A 1 122 ? -9.497 -9.288 1.182 1.00 86.31 122 PHE A CA 1
ATOM 894 C C . PHE A 1 122 ? -8.758 -10.612 1.347 1.00 86.31 122 PHE A C 1
ATOM 896 O O . PHE A 1 122 ? -8.404 -11.001 2.460 1.00 86.31 122 PHE A O 1
ATOM 903 N N . GLY A 1 123 ? -8.500 -11.310 0.241 1.00 81.75 123 GLY A N 1
ATOM 904 C CA . GLY A 1 123 ? -7.676 -12.517 0.266 1.00 81.75 123 GLY A CA 1
ATOM 905 C C . GLY A 1 123 ? -6.245 -12.215 0.740 1.00 81.75 123 GLY A C 1
ATOM 906 O O . GLY A 1 123 ? -5.804 -11.065 0.677 1.00 81.75 123 GLY A O 1
ATOM 907 N N . PRO A 1 124 ? -5.499 -13.209 1.247 1.00 79.81 124 PRO A N 1
ATOM 908 C CA . PRO A 1 124 ? -4.082 -13.031 1.564 1.00 79.81 124 PRO A CA 1
ATOM 909 C C . PRO A 1 124 ? -3.318 -12.606 0.308 1.00 79.81 124 PRO A C 1
ATOM 911 O O . PRO A 1 124 ? -3.436 -13.257 -0.727 1.00 79.81 124 PRO A O 1
ATOM 914 N N . TYR A 1 125 ? -2.557 -11.511 0.399 1.00 79.69 125 TYR A N 1
ATOM 915 C CA . TYR A 1 125 ? -1.733 -10.978 -0.702 1.00 79.69 125 TYR A CA 1
ATOM 916 C C . TYR A 1 125 ? -2.490 -10.617 -1.989 1.00 79.69 125 TYR A C 1
ATOM 918 O O . TYR A 1 125 ? -1.882 -10.463 -3.048 1.00 79.69 125 TYR A O 1
ATOM 926 N N . LEU A 1 126 ? -3.814 -10.483 -1.913 1.00 82.38 126 LEU A N 1
ATOM 927 C CA . LEU A 1 126 ? -4.671 -10.230 -3.060 1.00 82.38 126 LEU A CA 1
ATOM 928 C C . LEU A 1 126 ? -5.566 -9.037 -2.782 1.00 82.38 126 LEU A C 1
ATOM 930 O O . LEU A 1 126 ? -6.452 -9.069 -1.924 1.00 82.38 126 LEU A O 1
ATOM 934 N N . CYS A 1 127 ? -5.369 -7.993 -3.571 1.00 81.44 127 CYS A N 1
ATOM 935 C CA . CYS A 1 127 ? -6.325 -6.910 -3.622 1.00 81.44 127 CYS A CA 1
ATOM 936 C C . CYS A 1 127 ? -7.495 -7.343 -4.489 1.00 81.44 127 CYS A C 1
ATOM 938 O O . CYS A 1 127 ? -7.320 -7.830 -5.605 1.00 81.44 127 CYS A O 1
ATOM 940 N N . SER A 1 128 ? -8.697 -7.212 -3.941 1.00 67.94 128 SER A N 1
ATOM 941 C CA . SER A 1 128 ? -9.905 -7.308 -4.752 1.00 67.94 128 SER A CA 1
ATOM 942 C C . SER A 1 128 ? -9.985 -6.040 -5.606 1.00 67.94 128 SER A C 1
ATOM 944 O O . SER A 1 128 ? -9.408 -5.021 -5.235 1.00 67.94 128 SER A O 1
ATOM 946 N N . ALA A 1 129 ? -10.600 -6.101 -6.785 1.00 55.03 129 ALA A N 1
ATOM 947 C CA . ALA A 1 129 ? -10.610 -4.962 -7.703 1.00 55.03 129 ALA A CA 1
ATOM 948 C C . ALA A 1 129 ? -11.167 -3.680 -7.035 1.00 55.03 129 ALA A C 1
ATOM 950 O O . ALA A 1 129 ? -11.999 -3.761 -6.130 1.00 55.03 129 ALA A O 1
ATOM 951 N N . LYS A 1 130 ? -10.644 -2.526 -7.475 1.00 51.34 130 LYS A N 1
ATOM 952 C CA . LYS A 1 130 ? -10.885 -1.181 -6.919 1.00 51.34 130 LYS A CA 1
ATOM 953 C C . LYS A 1 130 ? -12.355 -0.762 -6.945 1.00 51.34 130 LYS A C 1
ATOM 955 O O . LYS A 1 130 ? -13.004 -1.010 -7.983 1.00 51.34 130 LYS A O 1
#

Secondary structure (DSSP, 8-state):
----------------------EEEEEEEE--EEEEEETTEEEEEES-HHHHHHHHHHHHHIIIIII--B---TTSS-TTSSEE-TT-TTEEEEEEEEE-TT---EEEEETTEEEEEEEE---TT-PPP-